Protein AF-A0A352RJ96-F1 (afdb_monomer)

Nearest PDB structures (foldseek):
  5t9b-assembly1_G  TM=9.578E-01  e=7.071E-05  Bacillus subtilis subsp. subtilis str. 168
  5t91-assembly1_A  TM=9.572E-01  e=9.914E-05  Bacillus subtilis subsp. subtilis str. 168
  3l12-assembly1_B  TM=9.306E-01  e=1.214E-04  Ruegeria pomeroyi
  3l12-assembly1_A  TM=9.502E-01  e=1.591E-04  Ruegeria pomeroyi
  2oog-assembly2_B  TM=9.837E-01  e=2.387E-04  Staphylococcus aureus subsp. aureus N315

Mean predicted aligned error: 1.97 Å

Foldseek 3Di:
DEAELVPDDLVVLVVCVVVVDAYEYDDDADLVSLLVCVVSPHNYYHYPCVVSNVVSCVVVVPD

Sequence (63 aa):
FHPDENFVTPSLIETLKADGFRIFPYTINKEKRMEQLIQWGVTGIISDEPELVWKVIRKLGVD

Solvent-accessible surface area (backbone atoms only — not comparable to full-atom values): 3762 Å² total; per-residue (Å²): 88,69,47,54,61,91,77,67,45,68,68,57,46,52,52,40,48,75,74,68,51,58,33,38,36,32,76,55,77,47,71,73,55,50,52,52,44,53,74,62,59,48,70,47,79,39,48,93,44,62,68,57,52,53,52,50,36,62,73,69,69,73,123

Structure (mmCIF, N/CA/C/O backbone):
data_AF-A0A352RJ96-F1
#
_entry.id   AF-A0A352RJ96-F1
#
loop_
_atom_site.group_PDB
_atom_site.id
_atom_site.type_symbol
_atom_site.label_atom_id
_atom_site.label_alt_id
_atom_site.label_comp_id
_atom_site.label_asym_id
_atom_site.label_entity_id
_atom_site.label_seq_id
_atom_site.pdbx_PDB_ins_code
_atom_site.Cartn_x
_atom_site.Cartn_y
_atom_site.Cartn_z
_atom_site.occupancy
_atom_site.B_iso_or_equiv
_ato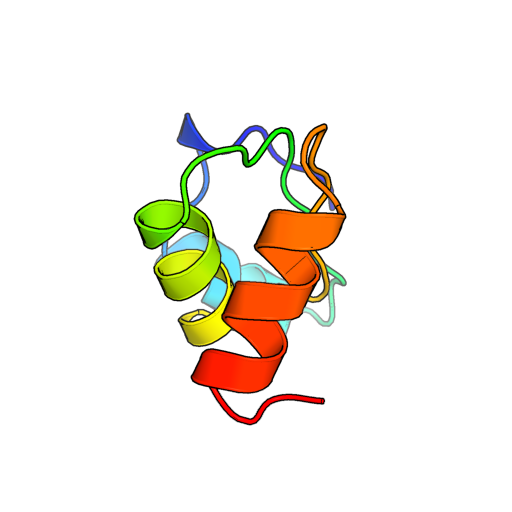m_site.auth_seq_id
_atom_site.auth_comp_id
_atom_site.auth_asym_id
_atom_site.auth_atom_id
_atom_site.pdbx_PDB_model_num
ATOM 1 N N . PHE A 1 1 ? -10.738 -5.601 -7.708 1.00 94.94 1 PHE A N 1
ATOM 2 C CA . PHE A 1 1 ? -9.964 -4.848 -8.712 1.00 94.94 1 PHE A CA 1
ATOM 3 C C . PHE A 1 1 ? -8.502 -4.868 -8.310 1.00 94.94 1 PHE A C 1
ATOM 5 O O . PHE A 1 1 ? -8.209 -4.574 -7.154 1.00 94.94 1 PHE A O 1
ATOM 12 N N . HIS A 1 2 ? -7.61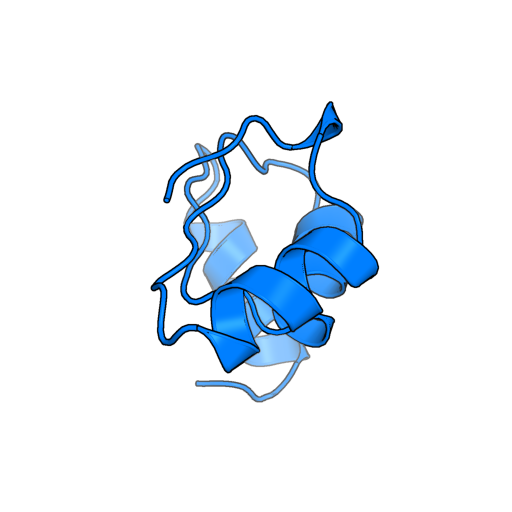3 -5.280 -9.215 1.00 96.94 2 HIS A N 1
ATOM 13 C CA . HIS A 1 2 ? -6.197 -5.513 -8.914 1.00 96.94 2 HIS A CA 1
ATOM 14 C C . HIS A 1 2 ? -5.338 -4.643 -9.842 1.00 96.94 2 HIS A C 1
ATOM 16 O O . HIS A 1 2 ? -5.010 -5.088 -10.937 1.00 96.94 2 HIS A O 1
ATOM 22 N N . PRO A 1 3 ? -5.088 -3.371 -9.493 1.00 97.12 3 PRO A N 1
ATOM 23 C CA . PRO A 1 3 ? -4.288 -2.479 -10.326 1.00 97.12 3 PRO A CA 1
ATOM 24 C C . PRO A 1 3 ? -2.787 -2.635 -10.073 1.00 97.12 3 PRO A C 1
ATOM 26 O O . PRO A 1 3 ? -2.364 -2.939 -8.956 1.00 97.12 3 PRO A O 1
ATOM 29 N N . ASP A 1 4 ? -1.996 -2.321 -11.096 1.00 97.44 4 ASP A N 1
ATOM 30 C CA . ASP A 1 4 ? -0.569 -2.038 -10.934 1.00 97.44 4 ASP A CA 1
ATOM 31 C C . ASP A 1 4 ? -0.374 -0.788 -10.055 1.00 97.44 4 ASP A C 1
ATOM 33 O O . ASP A 1 4 ? -1.101 0.205 -10.185 1.00 97.44 4 ASP A O 1
ATOM 37 N N . GLU A 1 5 ? 0.598 -0.845 -9.140 1.00 96.25 5 GLU A N 1
ATOM 38 C CA . GLU A 1 5 ? 0.829 0.176 -8.116 1.00 96.25 5 GLU A CA 1
ATOM 39 C C . GLU A 1 5 ? 1.025 1.598 -8.651 1.00 96.25 5 GLU A C 1
ATOM 41 O O . GLU A 1 5 ? 0.706 2.560 -7.940 1.00 96.25 5 GLU A O 1
ATOM 46 N N . ASN A 1 6 ? 1.507 1.737 -9.889 1.00 95.88 6 ASN A N 1
ATOM 47 C CA . ASN A 1 6 ? 1.786 3.023 -10.524 1.00 95.88 6 ASN A CA 1
ATOM 48 C C . ASN A 1 6 ? 0.512 3.780 -10.907 1.00 95.88 6 ASN A C 1
ATOM 50 O O . ASN A 1 6 ? 0.535 5.004 -11.018 1.00 95.88 6 ASN A O 1
ATOM 54 N N . PHE A 1 7 ? -0.611 3.076 -11.067 1.00 96.38 7 PHE A N 1
ATOM 55 C CA . PHE A 1 7 ? -1.900 3.685 -11.405 1.00 96.38 7 PHE A CA 1
ATOM 56 C C . PHE A 1 7 ? -2.787 3.922 -10.182 1.00 96.38 7 PHE A C 1
ATOM 58 O O . PHE A 1 7 ? -3.901 4.428 -10.311 1.00 96.38 7 PHE A O 1
ATOM 65 N N . VAL A 1 8 ? -2.313 3.572 -8.984 1.00 97.25 8 VAL A N 1
ATOM 66 C CA . VAL A 1 8 ? -3.103 3.719 -7.764 1.00 97.25 8 VAL A CA 1
ATOM 67 C C . VAL A 1 8 ? -2.933 5.112 -7.177 1.00 97.25 8 VAL A C 1
ATOM 69 O O . VAL A 1 8 ? -1.890 5.447 -6.608 1.00 97.25 8 VAL A O 1
ATOM 72 N N . THR A 1 9 ? -3.999 5.900 -7.264 1.00 98.06 9 THR A N 1
ATOM 73 C CA . THR A 1 9 ? -4.130 7.222 -6.643 1.00 98.06 9 THR A CA 1
ATOM 74 C C . THR A 1 9 ? -5.154 7.190 -5.501 1.00 98.06 9 THR A C 1
ATOM 76 O O . THR A 1 9 ? -6.020 6.312 -5.490 1.00 98.06 9 THR A O 1
ATOM 79 N N . PRO A 1 10 ? -5.126 8.157 -4.564 1.00 97.88 10 PRO A N 1
ATOM 80 C CA . PRO A 1 10 ? -6.158 8.272 -3.531 1.00 97.88 10 PRO A CA 1
ATOM 81 C C . PRO A 1 10 ? -7.572 8.377 -4.119 1.00 97.88 10 PRO A C 1
ATOM 83 O O . PRO A 1 10 ? -8.471 7.663 -3.689 1.00 97.88 10 PRO A O 1
ATOM 86 N N . SER A 1 11 ? -7.747 9.191 -5.167 1.00 98.06 11 SER A N 1
ATOM 87 C CA . SER A 1 11 ? -9.045 9.405 -5.820 1.00 98.06 11 SER A CA 1
ATOM 88 C C . SER A 1 11 ? -9.614 8.138 -6.461 1.00 98.06 11 SER A C 1
ATOM 90 O O . SER A 1 11 ? -10.821 7.897 -6.401 1.00 98.06 11 SER A O 1
ATOM 92 N N . LEU A 1 12 ? -8.754 7.297 -7.047 1.00 97.56 12 LEU A N 1
ATOM 93 C CA . LEU A 1 12 ? -9.162 5.999 -7.578 1.00 97.56 12 LEU A CA 1
ATOM 94 C C . LEU A 1 12 ? -9.650 5.085 -6.450 1.00 97.56 12 LEU A C 1
ATOM 96 O O . LEU A 1 12 ? -10.688 4.442 -6.594 1.00 97.56 12 LEU A O 1
ATOM 100 N N . ILE A 1 13 ? -8.923 5.040 -5.329 1.00 98.12 13 ILE A N 1
ATOM 101 C CA . ILE A 1 13 ? -9.309 4.226 -4.172 1.00 98.12 13 ILE A CA 1
ATOM 102 C C . ILE A 1 13 ? -10.648 4.688 -3.594 1.00 98.12 13 ILE A C 1
ATOM 104 O O . ILE A 1 13 ? -11.519 3.854 -3.361 1.00 98.12 13 ILE A O 1
ATOM 108 N N . GLU A 1 14 ? -10.840 5.993 -3.403 1.00 97.75 14 GLU A N 1
ATOM 109 C CA . GLU A 1 14 ? -12.099 6.557 -2.903 1.00 97.75 14 GLU A CA 1
ATOM 110 C C . GLU A 1 14 ? -13.286 6.199 -3.802 1.00 97.75 14 GLU A C 1
ATOM 112 O O . GLU A 1 14 ? -14.298 5.708 -3.304 1.00 97.75 14 GLU A O 1
ATOM 117 N N . THR A 1 15 ? -13.133 6.363 -5.120 1.00 97.88 15 THR A N 1
ATOM 118 C CA . THR A 1 15 ? -14.181 6.041 -6.104 1.00 97.88 15 THR A CA 1
ATOM 119 C C . THR A 1 15 ? -14.547 4.558 -6.051 1.00 97.88 15 THR A C 1
ATOM 121 O O . THR A 1 15 ? -15.705 4.198 -5.868 1.00 97.88 15 THR A O 1
ATOM 124 N N . LEU A 1 16 ? -13.546 3.676 -6.128 1.00 97.56 16 LEU A N 1
ATOM 125 C CA . LEU A 1 16 ? -13.771 2.231 -6.108 1.00 97.56 16 LEU A CA 1
ATOM 126 C C . LEU A 1 16 ? -14.395 1.757 -4.790 1.00 97.56 16 LEU A C 1
ATOM 128 O O . LEU A 1 16 ? -15.235 0.859 -4.798 1.00 97.56 16 LEU A O 1
ATOM 132 N N . LYS A 1 17 ? -14.009 2.354 -3.657 1.00 96.81 17 LYS A N 1
ATOM 133 C CA . LYS A 1 17 ? -14.617 2.051 -2.355 1.00 96.81 17 LYS A CA 1
ATOM 134 C C . LYS A 1 17 ? -16.069 2.510 -2.283 1.00 96.81 17 LYS A C 1
ATOM 136 O O . LYS A 1 17 ? -16.888 1.758 -1.760 1.00 96.81 17 LYS A O 1
ATOM 141 N N . ALA A 1 18 ? -16.383 3.706 -2.784 1.00 97.31 18 ALA A N 1
ATOM 142 C CA . ALA A 1 18 ? -17.753 4.219 -2.828 1.00 97.31 18 ALA A CA 1
ATOM 143 C C . ALA A 1 18 ? -18.677 3.293 -3.636 1.00 97.31 18 ALA A C 1
ATOM 145 O O . ALA A 1 18 ? -19.814 3.055 -3.236 1.00 97.31 18 ALA A O 1
ATOM 146 N N . ASP A 1 19 ? -18.138 2.683 -4.691 1.00 97.44 19 ASP A N 1
ATOM 147 C CA . ASP A 1 19 ? -18.842 1.716 -5.537 1.00 97.44 19 ASP A CA 1
ATOM 148 C C . ASP A 1 19 ? -18.811 0.271 -4.984 1.00 97.44 19 ASP A C 1
ATOM 150 O O . ASP A 1 19 ? -19.280 -0.666 -5.631 1.00 97.44 19 ASP A O 1
ATOM 154 N N . GLY A 1 20 ? -18.261 0.057 -3.783 1.00 97.12 20 GLY A N 1
ATOM 155 C CA . GLY A 1 20 ? -18.256 -1.239 -3.097 1.00 97.12 20 GLY A CA 1
ATOM 156 C C . GLY A 1 20 ? -17.225 -2.251 -3.613 1.00 97.12 20 GLY A C 1
ATOM 157 O O . GLY A 1 20 ? -17.309 -3.440 -3.292 1.00 97.12 20 GLY A O 1
ATOM 158 N N . PHE A 1 21 ? -16.232 -1.823 -4.396 1.00 98.00 21 PHE A N 1
ATOM 159 C CA . PHE A 1 21 ? -15.190 -2.721 -4.885 1.00 98.00 21 PHE A CA 1
ATOM 160 C C . PHE A 1 21 ? -14.176 -3.079 -3.797 1.00 98.00 21 PHE A C 1
ATOM 162 O O . PHE A 1 21 ? -13.687 -2.235 -3.048 1.00 98.00 21 PHE A O 1
ATOM 169 N N . ARG A 1 22 ? -13.754 -4.349 -3.800 1.00 98.12 22 ARG A N 1
ATOM 170 C CA . ARG A 1 22 ? -12.536 -4.789 -3.106 1.00 98.12 22 ARG A CA 1
ATOM 171 C C . ARG A 1 22 ?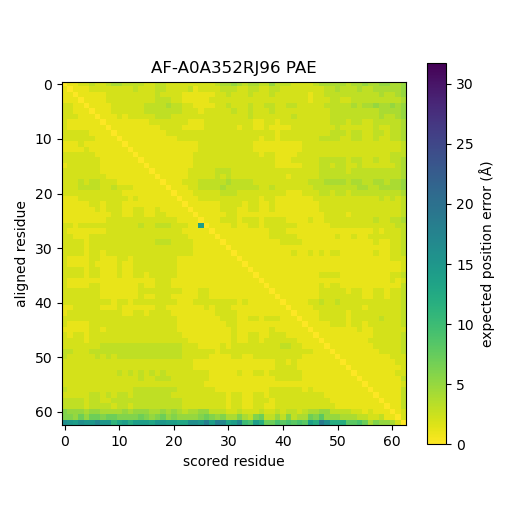 -11.311 -4.485 -3.969 1.00 98.12 22 ARG A C 1
ATOM 173 O O . ARG A 1 22 ? -11.319 -4.766 -5.172 1.00 98.12 22 ARG A O 1
ATOM 180 N N . ILE A 1 23 ? -10.258 -3.939 -3.370 1.00 98.44 23 ILE A N 1
ATOM 181 C CA . ILE A 1 23 ? -9.092 -3.397 -4.081 1.00 98.44 23 ILE A CA 1
ATOM 182 C C . ILE A 1 23 ? -7.822 -4.092 -3.583 1.00 98.44 23 ILE A C 1
ATOM 184 O O . ILE A 1 23 ? -7.516 -4.011 -2.396 1.00 98.44 23 ILE A O 1
ATOM 188 N N . PHE A 1 24 ? -7.095 -4.761 -4.479 1.00 98.38 24 PHE A N 1
ATOM 189 C CA . PHE A 1 24 ? -5.874 -5.510 -4.151 1.00 98.38 24 PHE A CA 1
ATOM 190 C C . PHE A 1 24 ? -4.752 -5.173 -5.146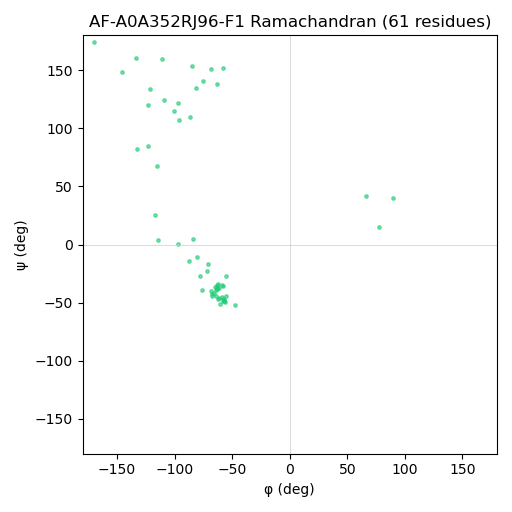 1.00 98.38 24 PHE A C 1
ATOM 192 O O . PHE A 1 24 ? -4.598 -5.879 -6.143 1.00 98.38 24 PHE A O 1
ATOM 199 N N . PRO A 1 25 ? -4.019 -4.062 -4.959 1.00 98.31 25 PRO A N 1
ATOM 200 C CA . PRO A 1 25 ? -2.941 -3.682 -5.862 1.00 98.31 25 PRO A CA 1
ATOM 201 C C . PRO A 1 25 ? -1.748 -4.639 -5.789 1.00 98.31 25 PRO A C 1
ATOM 203 O O . PRO A 1 25 ? -1.474 -5.227 -4.737 1.00 98.31 25 PRO A O 1
ATOM 206 N N . TYR A 1 26 ? -1.033 -4.749 -6.908 1.00 98.12 26 TYR A N 1
ATOM 207 C CA . TYR A 1 26 ? 0.186 -5.545 -7.054 1.00 98.12 26 TYR A CA 1
ATOM 208 C C . TYR A 1 26 ? 1.295 -4.746 -7.768 1.00 98.12 26 TYR A C 1
ATOM 210 O O . TYR A 1 26 ? 1.012 -3.767 -8.454 1.00 98.12 26 TYR A O 1
ATOM 218 N N . THR A 1 27 ? 2.571 -5.113 -7.663 1.00 98.25 27 THR A N 1
ATOM 219 C CA . THR A 1 27 ? 3.185 -5.928 -6.600 1.00 98.25 27 THR A CA 1
ATOM 220 C C . THR A 1 27 ? 3.896 -4.967 -5.657 1.00 98.25 27 THR A C 1
ATOM 222 O O . THR A 1 27 ? 4.826 -4.274 -6.065 1.00 98.25 27 THR A O 1
ATOM 225 N N . ILE A 1 28 ? 3.441 -4.870 -4.409 1.00 98.56 28 ILE A N 1
ATOM 226 C CA . ILE A 1 28 ? 3.912 -3.825 -3.495 1.00 98.56 28 ILE A CA 1
ATOM 227 C C . ILE A 1 28 ? 5.033 -4.377 -2.627 1.00 98.56 28 ILE A C 1
ATOM 229 O O . ILE A 1 28 ? 4.772 -5.127 -1.694 1.00 98.56 28 ILE A O 1
ATOM 233 N N . ASN A 1 29 ? 6.274 -3.963 -2.878 1.00 98.38 29 ASN A N 1
ATOM 234 C CA . ASN A 1 29 ? 7.442 -4.467 -2.135 1.00 98.38 29 ASN A CA 1
ATOM 235 C C . ASN A 1 29 ? 8.139 -3.387 -1.282 1.00 98.38 29 ASN A C 1
ATOM 237 O O . ASN A 1 29 ? 9.159 -3.640 -0.649 1.00 98.38 29 ASN A O 1
ATOM 241 N N . LYS A 1 30 ? 7.598 -2.161 -1.235 1.00 98.44 30 LYS A N 1
ATOM 242 C CA . LYS A 1 30 ? 8.170 -1.044 -0.460 1.00 98.44 30 LYS A CA 1
ATOM 243 C C . LYS A 1 30 ? 7.302 -0.711 0.752 1.00 98.44 30 LYS A C 1
ATOM 245 O O . LYS A 1 30 ? 6.150 -0.323 0.573 1.00 98.44 30 LYS A O 1
ATOM 250 N N . GLU A 1 31 ? 7.887 -0.733 1.955 1.00 9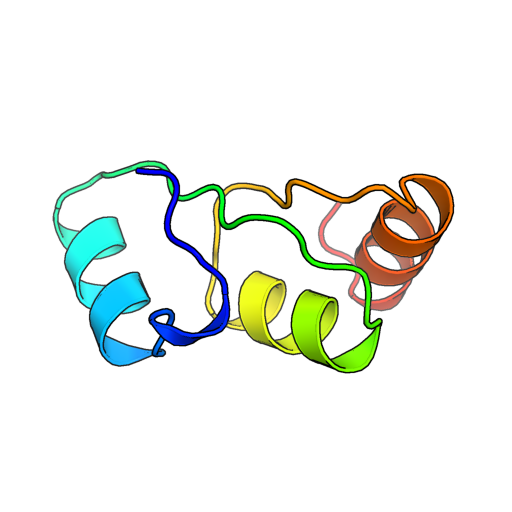8.44 31 GLU A N 1
ATOM 251 C CA . GLU A 1 31 ? 7.217 -0.414 3.238 1.00 98.44 31 GLU A CA 1
ATOM 252 C C . GLU A 1 31 ? 6.401 0.888 3.156 1.00 98.44 31 GLU A C 1
ATOM 254 O O . GLU A 1 31 ? 5.196 0.892 3.391 1.00 98.44 31 GLU A O 1
ATOM 259 N N . LYS A 1 32 ? 7.024 1.978 2.690 1.00 98.31 32 LYS A N 1
ATOM 260 C CA . LYS A 1 32 ? 6.354 3.281 2.542 1.00 98.31 32 LYS A CA 1
ATOM 261 C C . LYS A 1 32 ? 5.129 3.224 1.621 1.00 98.31 32 LYS A C 1
ATOM 263 O O . LYS A 1 32 ? 4.155 3.934 1.852 1.00 98.31 32 LYS A O 1
ATOM 268 N N . ARG A 1 33 ? 5.175 2.412 0.560 1.00 98.12 33 ARG A N 1
ATOM 269 C CA . ARG A 1 33 ? 4.050 2.272 -0.372 1.00 98.12 33 ARG A CA 1
ATOM 270 C C . ARG A 1 33 ? 2.937 1.420 0.231 1.00 98.12 33 ARG A C 1
ATOM 272 O O . ARG A 1 33 ? 1.777 1.784 0.079 1.00 98.12 33 ARG A O 1
ATOM 279 N N . MET A 1 34 ? 3.280 0.355 0.962 1.00 98.56 34 MET A N 1
ATOM 280 C CA . MET A 1 34 ? 2.306 -0.432 1.725 1.00 98.56 34 MET A CA 1
ATOM 281 C C . MET A 1 34 ? 1.542 0.457 2.710 1.00 98.56 34 MET A C 1
ATOM 283 O O . MET A 1 34 ? 0.315 0.441 2.715 1.00 98.56 34 MET A O 1
ATOM 287 N N . GLU A 1 35 ? 2.258 1.289 3.473 1.00 98.56 35 GLU A N 1
ATOM 288 C CA . GLU A 1 35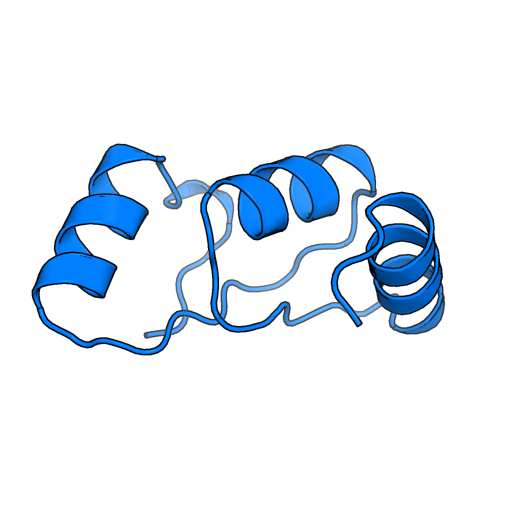 ? 1.653 2.211 4.439 1.00 98.56 35 GLU A CA 1
ATOM 289 C C . GLU A 1 35 ? 0.658 3.171 3.788 1.00 98.56 35 GLU A C 1
ATOM 291 O O . GLU A 1 35 ? -0.474 3.289 4.252 1.00 98.56 35 GLU A O 1
ATOM 296 N N . GLN A 1 36 ? 1.052 3.810 2.682 1.00 98.12 36 GLN A N 1
ATOM 297 C CA . GLN A 1 36 ? 0.171 4.708 1.931 1.00 98.12 36 GLN A CA 1
ATOM 298 C C . GLN A 1 36 ? -1.106 4.002 1.474 1.00 98.12 36 GLN A C 1
ATOM 300 O O . GLN A 1 36 ? -2.203 4.519 1.662 1.00 98.12 36 GLN A O 1
ATOM 305 N N . LEU A 1 37 ? -0.969 2.821 0.870 1.00 98.12 37 LEU A N 1
ATOM 306 C CA . LEU A 1 37 ? -2.099 2.094 0.301 1.00 98.12 37 LEU A CA 1
ATOM 307 C C . LEU A 1 37 ? -3.056 1.589 1.384 1.00 98.12 37 LEU A C 1
ATOM 309 O O . LEU A 1 37 ? -4.271 1.703 1.222 1.00 98.12 37 LEU A O 1
ATOM 313 N N . ILE A 1 38 ? -2.522 1.097 2.505 1.00 97.56 38 ILE A N 1
ATOM 314 C CA . ILE A 1 38 ? -3.319 0.702 3.672 1.00 97.56 38 ILE A CA 1
ATOM 315 C C . ILE A 1 38 ? -4.082 1.909 4.224 1.00 97.56 38 ILE A C 1
ATOM 317 O O . ILE A 1 38 ? -5.287 1.815 4.437 1.00 97.56 38 ILE A O 1
ATOM 321 N N . GLN A 1 39 ? -3.423 3.061 4.380 1.00 97.38 39 GLN A N 1
ATOM 322 C CA . GLN A 1 39 ? -4.070 4.290 4.855 1.00 97.38 39 GLN A CA 1
ATOM 323 C C . GLN A 1 39 ? -5.158 4.797 3.900 1.00 97.38 39 GLN A C 1
ATOM 325 O O . GLN A 1 39 ? -6.182 5.301 4.353 1.00 97.38 39 GLN A O 1
ATOM 330 N N . TRP A 1 40 ? -4.982 4.639 2.585 1.00 97.62 40 TRP A N 1
ATOM 331 C CA . TRP A 1 40 ? -6.029 4.959 1.604 1.00 97.62 40 TRP A CA 1
ATOM 332 C C . TRP A 1 40 ? -7.191 3.951 1.641 1.00 97.62 40 TRP A C 1
ATOM 334 O O . TRP A 1 40 ? -8.301 4.239 1.188 1.00 97.62 40 TRP A O 1
ATOM 344 N N . GLY A 1 41 ? -6.981 2.786 2.251 1.00 96.25 41 GLY A N 1
ATOM 345 C CA . GLY A 1 41 ? -8.010 1.788 2.510 1.00 96.25 41 GLY A CA 1
ATOM 346 C C . GLY A 1 41 ? -8.172 0.773 1.388 1.00 96.25 41 GLY A C 1
ATOM 347 O O . GLY A 1 41 ? -9.301 0.396 1.068 1.00 96.25 41 GLY A O 1
ATOM 348 N N . VAL A 1 42 ? -7.062 0.326 0.791 1.00 97.81 42 VAL A N 1
ATOM 349 C CA . VAL A 1 42 ? -7.071 -0.904 -0.015 1.00 97.81 42 VAL A CA 1
ATOM 350 C C . VAL A 1 42 ? -7.542 -2.087 0.833 1.00 97.81 42 VAL A C 1
ATOM 352 O O . VAL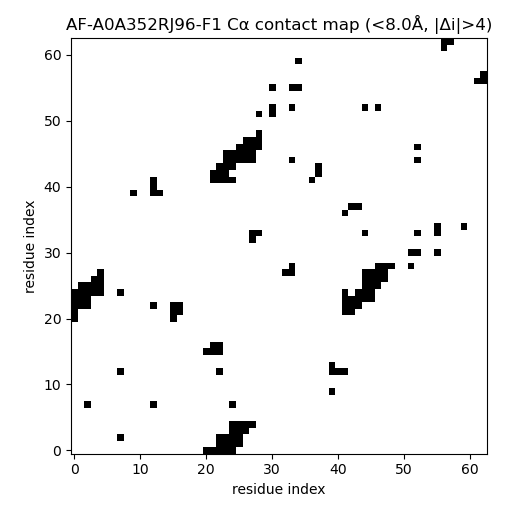 A 1 42 ? -7.359 -2.120 2.046 1.00 97.81 42 VAL A O 1
ATOM 355 N N . THR A 1 43 ? -8.151 -3.081 0.195 1.00 97.62 43 THR A N 1
ATOM 356 C CA . THR A 1 43 ? -8.670 -4.270 0.886 1.00 97.62 43 THR A CA 1
ATOM 357 C C . THR A 1 43 ? -7.575 -5.269 1.241 1.00 97.62 43 THR A C 1
ATOM 359 O O . THR A 1 43 ? -7.724 -6.043 2.181 1.00 97.62 43 THR A O 1
ATOM 362 N N . GLY A 1 44 ? -6.488 -5.282 0.478 1.00 96.94 44 GLY A N 1
ATOM 363 C CA . GLY A 1 44 ? -5.315 -6.096 0.756 1.00 96.94 44 GLY A CA 1
ATOM 364 C C . GLY A 1 44 ? -4.165 -5.708 -0.158 1.00 96.94 44 GLY A C 1
ATOM 365 O O . GLY A 1 44 ? -4.334 -4.893 -1.060 1.00 96.94 44 GLY A O 1
ATOM 366 N N . ILE A 1 45 ? -2.997 -6.291 0.079 1.00 98.12 45 ILE A N 1
ATOM 367 C CA . ILE A 1 45 ? -1.781 -6.043 -0.695 1.00 98.12 45 ILE A CA 1
ATOM 368 C C . ILE A 1 45 ? -1.297 -7.367 -1.278 1.00 98.12 45 ILE A C 1
ATOM 370 O O . ILE A 1 45 ? -1.223 -8.365 -0.563 1.00 98.12 45 ILE A O 1
ATOM 374 N N . ILE A 1 46 ? -0.947 -7.362 -2.563 1.00 98.62 46 ILE A N 1
ATOM 375 C CA . ILE A 1 46 ? -0.217 -8.454 -3.208 1.00 98.62 46 ILE A CA 1
ATOM 376 C C . ILE A 1 46 ? 1.263 -8.058 -3.206 1.00 98.62 46 ILE A C 1
ATOM 378 O O . ILE A 1 46 ? 1.622 -6.991 -3.710 1.00 98.62 46 ILE A O 1
ATOM 382 N N . SER A 1 47 ? 2.108 -8.884 -2.594 1.00 98.56 47 SER A N 1
ATOM 383 C CA . SER A 1 47 ? 3.526 -8.604 -2.351 1.00 98.56 47 SER A CA 1
ATOM 384 C C . SER A 1 47 ? 4.345 -9.885 -2.449 1.00 98.56 47 SER A C 1
ATOM 386 O O . SER A 1 47 ? 3.857 -10.949 -2.066 1.00 98.56 47 SER A O 1
ATOM 388 N N . ASP A 1 48 ? 5.593 -9.756 -2.894 1.00 98.75 48 ASP A N 1
ATOM 389 C CA . ASP A 1 48 ? 6.592 -10.826 -2.810 1.00 98.75 48 ASP A CA 1
ATOM 390 C C . ASP A 1 48 ? 7.224 -10.906 -1.406 1.00 98.75 48 ASP A C 1
ATOM 392 O O . ASP A 1 48 ? 7.907 -11.873 -1.083 1.00 98.75 48 ASP A O 1
ATOM 396 N N . GLU A 1 49 ? 6.967 -9.907 -0.552 1.00 98.12 49 GLU A N 1
ATOM 397 C CA . GLU A 1 49 ? 7.547 -9.729 0.783 1.00 98.12 49 GLU A CA 1
ATOM 398 C C . GLU A 1 49 ? 6.460 -9.842 1.879 1.00 98.12 49 GLU A C 1
ATOM 400 O O . GLU A 1 49 ? 6.120 -8.853 2.544 1.00 98.12 49 GLU A O 1
ATOM 405 N N . PRO A 1 50 ? 5.863 -11.030 2.106 1.00 97.06 50 PRO A N 1
ATOM 406 C CA . PRO A 1 50 ? 4.715 -11.185 3.005 1.00 97.06 50 PRO A CA 1
ATOM 407 C C . PRO A 1 50 ? 5.029 -10.824 4.464 1.00 97.06 50 PRO A C 1
ATOM 409 O O . PRO A 1 50 ? 4.177 -10.280 5.168 1.00 97.06 50 PRO A O 1
ATOM 412 N N . GLU A 1 51 ? 6.252 -11.077 4.936 1.00 98.38 51 GLU A N 1
ATOM 413 C CA . GLU A 1 51 ? 6.665 -10.693 6.291 1.00 98.38 51 GLU A CA 1
ATOM 414 C C . GLU A 1 51 ? 6.698 -9.172 6.473 1.00 98.38 51 GLU A C 1
ATOM 416 O O . GLU A 1 51 ? 6.303 -8.660 7.527 1.00 98.38 51 GLU A O 1
ATOM 421 N N . LEU A 1 52 ? 7.113 -8.442 5.432 1.00 98.44 52 LEU A N 1
ATOM 422 C 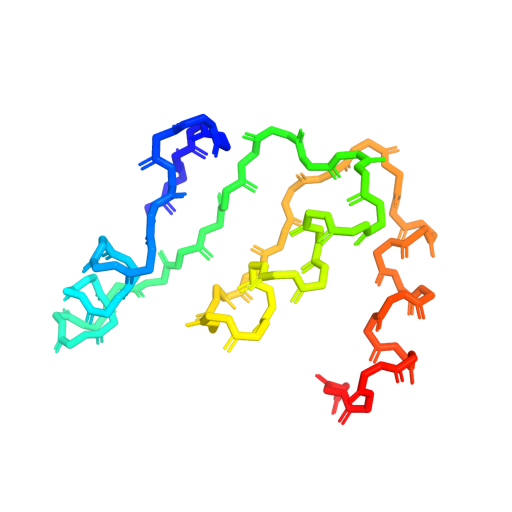CA . LEU A 1 52 ? 7.112 -6.985 5.441 1.00 98.44 52 LEU A CA 1
ATOM 423 C C . LEU A 1 52 ? 5.683 -6.441 5.509 1.00 98.44 52 LEU A C 1
ATOM 425 O O . LEU A 1 52 ? 5.425 -5.531 6.297 1.00 98.44 52 LEU A O 1
ATOM 429 N N . VAL A 1 53 ? 4.741 -7.037 4.769 1.00 98.06 53 VAL A N 1
ATOM 430 C CA . VAL A 1 53 ? 3.315 -6.675 4.852 1.00 98.06 53 VAL A CA 1
ATOM 431 C C . VAL A 1 53 ? 2.808 -6.823 6.289 1.00 98.06 53 VAL A C 1
ATOM 433 O O . VAL A 1 53 ? 2.227 -5.889 6.840 1.00 98.06 53 VAL A O 1
ATOM 436 N N . TRP A 1 54 ? 3.096 -7.953 6.942 1.00 97.81 54 TRP A N 1
ATOM 437 C CA . TRP A 1 54 ? 2.699 -8.180 8.334 1.00 97.81 54 TRP A CA 1
ATOM 438 C C . TRP A 1 54 ? 3.349 -7.208 9.320 1.00 97.81 54 TRP A C 1
ATOM 440 O O . TRP A 1 54 ? 2.698 -6.762 10.267 1.00 97.81 54 TRP A O 1
ATOM 450 N N . LYS A 1 55 ? 4.625 -6.857 9.115 1.00 98.31 55 LYS A N 1
ATOM 451 C CA . LYS A 1 55 ? 5.302 -5.819 9.905 1.00 98.31 55 LYS A CA 1
ATOM 452 C C . LYS A 1 55 ? 4.568 -4.482 9.784 1.00 98.31 55 LYS A C 1
ATOM 454 O O . LYS A 1 55 ? 4.346 -3.834 10.804 1.00 98.31 55 LYS A O 1
ATOM 459 N N . VAL A 1 56 ? 4.173 -4.086 8.573 1.00 98.38 56 VAL A N 1
ATOM 460 C CA . VAL A 1 56 ? 3.454 -2.827 8.326 1.00 98.38 56 VAL A CA 1
ATOM 461 C C . VAL A 1 56 ? 2.054 -2.839 8.936 1.00 98.38 56 VAL A C 1
ATOM 463 O O . VAL A 1 56 ? 1.689 -1.872 9.596 1.00 98.38 56 VAL A O 1
ATOM 466 N N . ILE A 1 57 ? 1.293 -3.928 8.787 1.00 97.50 57 ILE A N 1
ATOM 467 C CA . ILE A 1 57 ? -0.042 -4.068 9.395 1.00 97.50 57 ILE A CA 1
ATOM 468 C C . ILE A 1 57 ? 0.036 -3.875 10.914 1.00 97.50 57 ILE A C 1
ATOM 470 O O . ILE A 1 57 ? -0.668 -3.031 11.463 1.00 97.50 57 ILE A O 1
ATOM 474 N N . ARG A 1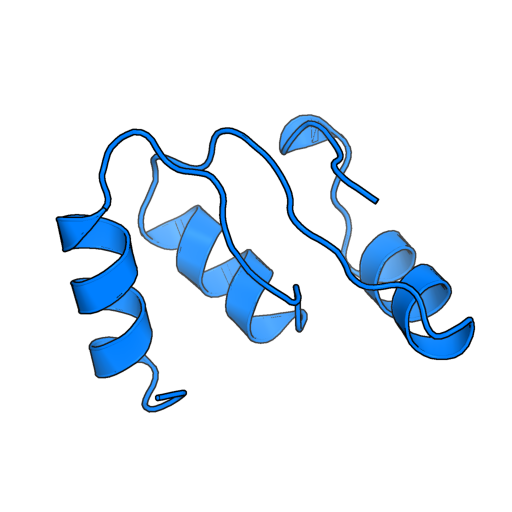 58 ? 0.965 -4.574 11.582 1.00 97.69 58 ARG A N 1
ATOM 475 C CA . ARG A 1 58 ? 1.181 -4.432 13.032 1.00 97.69 58 ARG A CA 1
ATOM 476 C C . ARG A 1 58 ? 1.654 -3.034 13.424 1.00 97.69 58 ARG A C 1
ATOM 478 O O . ARG A 1 58 ? 1.229 -2.511 14.446 1.00 97.69 58 ARG A O 1
ATOM 485 N N . LYS A 1 59 ? 2.525 -2.419 12.617 1.00 97.38 59 LYS A N 1
ATOM 486 C CA . LYS A 1 59 ? 2.998 -1.040 12.825 1.00 97.38 59 LYS A CA 1
ATOM 487 C C . LYS A 1 59 ? 1.847 -0.030 12.771 1.00 97.38 59 LYS A C 1
ATOM 489 O O . LYS A 1 59 ? 1.879 0.947 13.512 1.00 97.38 59 LYS A O 1
ATOM 494 N N . LEU A 1 60 ? 0.869 -0.249 11.892 1.00 97.19 60 LEU A N 1
ATOM 495 C CA . LEU A 1 60 ? -0.290 0.626 11.714 1.00 97.19 60 LEU A CA 1
ATOM 496 C C . LEU A 1 60 ? -1.467 0.292 12.647 1.00 97.19 60 LEU A C 1
ATOM 498 O O . LEU A 1 60 ? -2.357 1.127 12.775 1.00 97.19 60 LEU A O 1
ATOM 502 N N . GLY A 1 61 ? -1.472 -0.878 13.297 1.00 95.81 61 GLY A N 1
ATOM 503 C CA . GLY A 1 61 ? -2.544 -1.311 14.203 1.00 95.81 61 GLY A CA 1
ATOM 504 C C . GLY A 1 61 ? -3.875 -1.554 13.487 1.00 95.81 61 GLY A C 1
ATOM 505 O O . GLY A 1 61 ? -4.915 -1.103 13.959 1.00 95.81 61 GLY A O 1
ATOM 506 N N . VAL A 1 62 ? -3.818 -2.177 12.306 1.00 88.88 62 VAL A N 1
ATOM 507 C CA . VAL A 1 62 ? -4.978 -2.433 11.428 1.00 88.88 62 VAL A CA 1
ATOM 508 C C . VAL A 1 62 ? -5.257 -3.929 11.224 1.00 88.88 62 VAL A C 1
ATOM 510 O O . VAL A 1 62 ? -5.785 -4.320 10.183 1.00 88.88 62 VAL A O 1
ATOM 513 N N . ASP A 1 63 ? -4.839 -4.760 12.179 1.00 71.94 63 ASP A N 1
ATOM 514 C CA . ASP A 1 63 ? -5.118 -6.200 12.238 1.00 71.94 63 ASP A CA 1
ATOM 515 C C . ASP A 1 63 ? -6.540 -6.548 12.713 1.00 71.94 63 ASP A C 1
ATOM 517 O O . ASP A 1 63 ? -7.155 -5.754 13.463 1.00 71.94 63 ASP A O 1
#

Radius of gyration: 10.93 Å; Cα contacts (8 Å, |Δi|>4): 82; chains: 1; bounding box: 27×21×26 Å

Secondary structure (DSSP, 8-state):
---BGGG--HHHHHHHHHTT-----B----HHHHHHHHHHT-S----S-HHHHHHHHHHHT--

pLDDT: mean 97.16, std 3.47, range [71.94, 98.75]